Protein AF-A0A0L8FIU5-F1 (afdb_monomer_lite)

Radius of gyration: 14.38 Å; chains: 1; bounding box: 36×33×43 Å

Secondary structure (DSSP, 8-state):
-HHHHHHHHHGGGGTTTSSEEEEEE--TT--HHHHHHHHHHHHHHHHH---TTEEEEEEBSS-GGGGGG-HHHHHHHHHTT--GGGS-BTTT--HHHHHHTT-EEEEEES-SS--GGGGGGGGGEEEEE--S---SPP--

Structure (mmCIF, N/CA/C/O backbone):
data_AF-A0A0L8FIU5-F1
#
_entry.id   AF-A0A0L8FIU5-F1
#
loop_
_atom_site.group_PDB
_atom_site.id
_atom_site.type_symbol
_atom_site.label_atom_id
_atom_site.label_alt_id
_atom_site.label_comp_id
_atom_site.label_asym_id
_atom_site.label_entity_id
_atom_site.label_seq_id
_atom_site.pdbx_PDB_ins_code
_atom_site.Cartn_x
_atom_site.Cartn_y
_atom_site.Cartn_z
_atom_site.occupancy
_atom_site.B_iso_or_equiv
_atom_site.auth_seq_id
_atom_site.auth_comp_id
_atom_site.auth_asym_id
_atom_site.auth_atom_id
_atom_site.pdbx_PDB_model_num
ATOM 1 N N . MET A 1 1 ? 1.535 12.714 10.708 1.00 83.50 1 MET A N 1
ATOM 2 C CA . MET A 1 1 ? 1.509 11.322 10.221 1.00 83.50 1 MET A CA 1
ATOM 3 C C . MET A 1 1 ? 0.236 10.631 10.685 1.00 83.50 1 MET A C 1
ATOM 5 O O . MET A 1 1 ? -0.508 10.205 9.825 1.00 83.50 1 MET A O 1
ATOM 9 N N . GLU A 1 2 ? -0.077 10.627 11.982 1.00 84.62 2 GLU A N 1
ATOM 10 C CA . GLU A 1 2 ? -1.321 10.052 12.535 1.00 84.62 2 GLU A CA 1
ATOM 11 C C . GLU A 1 2 ? -2.601 10.498 11.800 1.00 84.62 2 GLU A C 1
ATOM 13 O O . GLU A 1 2 ? -3.299 9.666 11.236 1.00 84.62 2 GLU A O 1
ATOM 18 N N . SER A 1 3 ? -2.841 11.809 11.659 1.00 89.31 3 SER A N 1
ATOM 19 C CA . SER A 1 3 ? -4.006 12.325 10.915 1.00 89.31 3 SER A CA 1
ATOM 20 C C . SER A 1 3 ? -4.058 11.910 9.442 1.00 89.31 3 SER A C 1
ATOM 22 O O . SER A 1 3 ? -5.131 11.852 8.859 1.00 89.31 3 SER A O 1
ATOM 24 N N . TYR A 1 4 ? -2.904 11.625 8.834 1.00 93.88 4 TYR A N 1
ATOM 25 C CA . TYR A 1 4 ? -2.849 11.099 7.472 1.00 93.88 4 TYR A CA 1
ATOM 26 C C . TYR A 1 4 ? -3.250 9.622 7.428 1.00 93.88 4 TYR A C 1
ATOM 28 O O . TYR A 1 4 ? -3.961 9.236 6.511 1.00 93.88 4 TYR A O 1
ATOM 36 N N . LEU A 1 5 ? -2.829 8.815 8.407 1.00 93.19 5 LEU A N 1
ATOM 37 C CA . LEU A 1 5 ? -3.182 7.395 8.465 1.00 93.19 5 LEU A CA 1
ATOM 38 C C . LEU A 1 5 ? -4.675 7.197 8.729 1.00 93.19 5 LEU A C 1
ATOM 40 O O . LEU A 1 5 ? -5.303 6.412 8.030 1.00 93.19 5 LEU A O 1
ATOM 44 N N . VAL A 1 6 ? -5.254 7.976 9.647 1.00 92.06 6 VAL A N 1
ATOM 45 C CA . VAL A 1 6 ? -6.705 7.963 9.904 1.00 92.06 6 VAL A CA 1
ATOM 46 C C . VAL A 1 6 ? -7.483 8.311 8.634 1.00 92.06 6 VAL A C 1
ATOM 48 O O . VAL A 1 6 ? -8.364 7.560 8.229 1.00 92.06 6 VAL A O 1
ATOM 51 N N . GLN A 1 7 ? -7.104 9.396 7.950 1.00 93.62 7 GLN A N 1
ATOM 52 C CA . GLN A 1 7 ? -7.739 9.786 6.689 1.00 93.62 7 GLN A CA 1
ATOM 53 C C . GLN A 1 7 ? -7.596 8.693 5.618 1.00 93.62 7 GLN A C 1
ATOM 55 O O . GLN A 1 7 ? -8.575 8.304 4.993 1.00 93.62 7 GLN A O 1
ATOM 60 N N . ALA A 1 8 ? -6.392 8.135 5.457 1.00 95.19 8 ALA A N 1
ATOM 61 C CA . ALA A 1 8 ? -6.131 7.063 4.502 1.00 95.19 8 ALA A CA 1
ATOM 62 C C . ALA A 1 8 ? -6.981 5.807 4.769 1.00 95.19 8 ALA A C 1
ATOM 64 O O . ALA A 1 8 ? -7.358 5.120 3.821 1.00 95.19 8 ALA A O 1
ATOM 65 N N . GLN A 1 9 ? -7.288 5.504 6.035 1.00 94.44 9 GLN A N 1
ATOM 66 C CA . GLN A 1 9 ? -8.194 4.415 6.402 1.00 94.44 9 GLN A CA 1
ATOM 67 C C . GLN A 1 9 ? -9.648 4.717 6.037 1.00 94.44 9 GLN A C 1
ATOM 69 O O . GLN A 1 9 ? -10.328 3.843 5.501 1.00 94.44 9 GLN A O 1
ATOM 74 N N . GLU A 1 10 ? -10.127 5.936 6.292 1.00 94.88 10 GLU A N 1
ATOM 75 C CA . GLU A 1 10 ? -11.473 6.361 5.886 1.00 94.88 10 GLU A CA 1
ATOM 76 C C . GLU A 1 10 ? -11.638 6.289 4.358 1.00 94.88 10 GLU A C 1
ATOM 78 O O . GLU A 1 10 ? -12.645 5.788 3.850 1.00 94.88 10 GLU A O 1
ATOM 83 N N . ASP A 1 11 ? -10.599 6.682 3.619 1.00 95.69 11 ASP A N 1
ATOM 84 C CA . ASP A 1 11 ? -10.565 6.650 2.156 1.00 95.69 11 ASP A CA 1
ATOM 85 C C . ASP A 1 11 ? -10.602 5.232 1.556 1.00 95.69 11 ASP A C 1
ATOM 87 O O . ASP A 1 11 ? -10.919 5.075 0.372 1.00 95.69 11 ASP A O 1
ATOM 91 N N . LEU A 1 12 ? -10.364 4.174 2.345 1.00 95.94 12 LEU A N 1
ATOM 92 C CA . LEU A 1 12 ? -10.503 2.790 1.871 1.00 95.94 12 LEU A CA 1
ATOM 93 C C . LEU A 1 12 ? -11.939 2.450 1.449 1.00 95.94 12 LEU A C 1
ATOM 95 O O . LEU A 1 12 ? -12.146 1.633 0.549 1.00 95.9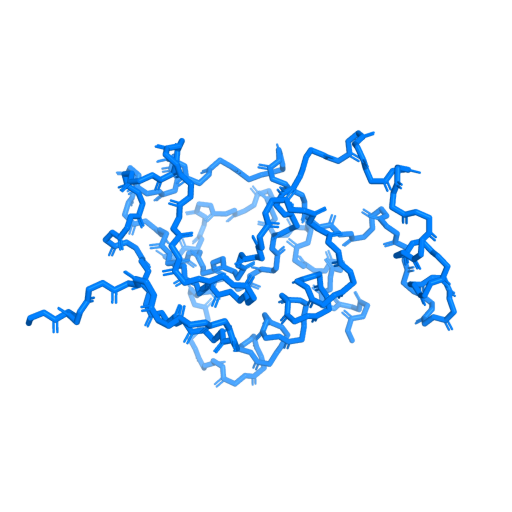4 12 LEU A O 1
ATOM 99 N N . ALA A 1 13 ? -12.944 3.089 2.053 1.00 95.81 13 ALA A N 1
ATOM 100 C CA . ALA A 1 13 ? -14.334 2.926 1.629 1.00 95.81 13 ALA A CA 1
ATOM 101 C C . ALA A 1 13 ? -14.614 3.582 0.260 1.00 95.81 13 ALA A C 1
ATOM 103 O O . ALA A 1 13 ? -15.594 3.238 -0.403 1.00 95.81 13 ALA A O 1
ATOM 104 N N . HIS A 1 14 ? -13.726 4.478 -0.179 1.00 96.06 14 HIS A N 1
ATOM 105 C CA . HIS A 1 14 ? -13.887 5.372 -1.324 1.00 96.06 14 HIS A CA 1
ATOM 106 C C . HIS A 1 14 ? -12.831 5.154 -2.417 1.00 96.06 14 HIS A C 1
ATOM 108 O O . HIS A 1 14 ? -12.710 5.963 -3.334 1.00 96.06 14 HIS A O 1
ATOM 114 N N . LEU A 1 15 ? -12.086 4.038 -2.390 1.00 96.19 15 LEU A N 1
ATOM 115 C CA . LEU A 1 15 ? -10.996 3.761 -3.345 1.00 96.19 15 LEU A CA 1
ATOM 116 C C . LEU A 1 15 ? -11.396 3.942 -4.818 1.00 96.19 15 LEU A C 1
ATOM 118 O O . LEU A 1 15 ? -10.579 4.345 -5.645 1.00 96.19 15 LEU A O 1
ATOM 122 N N . PHE A 1 16 ? -12.646 3.628 -5.165 1.00 95.81 16 PHE A N 1
ATOM 123 C CA . PHE A 1 16 ? -13.135 3.716 -6.542 1.00 95.81 16 PHE A CA 1
ATOM 124 C C . PHE A 1 16 ? -13.584 5.120 -6.956 1.00 95.81 16 PHE A C 1
ATOM 126 O O . PHE A 1 16 ? -13.674 5.364 -8.165 1.00 95.81 16 PHE A O 1
ATOM 133 N N . ASP A 1 17 ? -13.779 6.031 -6.002 1.00 96.62 17 ASP A N 1
ATOM 134 C CA . ASP A 1 17 ? -14.107 7.438 -6.253 1.00 96.62 17 ASP A CA 1
ATOM 135 C C . ASP A 1 17 ? -12.878 8.193 -6.793 1.00 96.62 17 ASP A C 1
ATOM 137 O O . ASP A 1 17 ? -13.004 9.102 -7.614 1.00 96.62 17 ASP A O 1
ATOM 141 N N . TYR A 1 18 ? -11.673 7.743 -6.431 1.00 97.31 18 TYR A N 1
ATOM 142 C CA . TYR A 1 18 ? -10.410 8.276 -6.939 1.00 97.31 18 TYR A CA 1
ATOM 143 C C . TYR A 1 18 ? -10.105 7.799 -8.361 1.00 97.31 18 TYR A C 1
ATOM 145 O O . TYR A 1 18 ? -10.341 6.643 -8.733 1.00 97.31 18 TYR A O 1
ATOM 153 N N . LYS A 1 19 ? -9.511 8.668 -9.186 1.00 97.50 19 LYS A N 1
ATOM 154 C CA . LYS A 1 19 ? -9.048 8.285 -10.529 1.00 97.50 19 LYS A CA 1
ATOM 155 C C . LYS A 1 19 ? -7.861 7.332 -10.447 1.00 97.50 19 LYS A C 1
ATOM 157 O O . LYS A 1 19 ? -7.727 6.445 -11.285 1.00 97.50 19 LYS A O 1
ATOM 162 N N . THR A 1 20 ? -6.999 7.515 -9.455 1.00 98.25 20 THR A N 1
ATOM 163 C CA . THR A 1 20 ? -5.830 6.667 -9.226 1.00 98.25 20 THR A CA 1
ATOM 164 C C . THR A 1 20 ? -5.667 6.389 -7.740 1.00 98.25 20 THR A C 1
ATOM 166 O O . THR A 1 20 ? -5.783 7.295 -6.921 1.00 98.25 20 THR A O 1
ATOM 169 N N . VAL A 1 21 ? -5.346 5.143 -7.411 1.00 98.56 21 VAL A N 1
ATOM 170 C CA . VAL A 1 21 ? -4.905 4.710 -6.088 1.00 98.56 21 VAL A CA 1
ATOM 171 C C . VAL A 1 21 ? -3.440 4.308 -6.210 1.00 98.56 21 VAL A C 1
ATOM 173 O O . VAL A 1 21 ? -3.096 3.314 -6.853 1.00 98.56 21 VAL A O 1
ATOM 176 N N . HIS A 1 22 ? -2.564 5.114 -5.627 1.00 98.62 22 HIS A N 1
ATOM 177 C CA . HIS A 1 22 ? -1.130 4.880 -5.583 1.00 98.62 22 HIS A CA 1
ATOM 178 C C . HIS A 1 22 ? -0.768 4.229 -4.252 1.00 98.62 22 HIS A C 1
ATOM 180 O O . HIS A 1 22 ? -0.775 4.855 -3.194 1.00 98.62 22 HIS A O 1
ATOM 186 N N . VAL A 1 23 ? -0.452 2.945 -4.321 1.00 98.69 23 VAL A N 1
ATOM 187 C CA . VAL A 1 23 ? -0.047 2.147 -3.173 1.00 98.69 23 VAL A CA 1
ATOM 188 C C . VAL A 1 23 ? 1.474 2.164 -3.047 1.00 98.69 23 VAL A C 1
ATOM 190 O O . VAL A 1 23 ? 2.194 1.887 -4.008 1.00 98.69 23 VAL A O 1
ATOM 193 N N . VAL A 1 24 ? 1.965 2.460 -1.848 1.00 98.69 24 VAL A N 1
ATOM 194 C CA . VAL A 1 24 ? 3.364 2.235 -1.475 1.00 98.69 24 VAL A CA 1
ATOM 195 C C . VAL A 1 24 ? 3.449 0.903 -0.740 1.00 98.69 24 VAL A C 1
ATOM 197 O O . VAL A 1 24 ? 2.809 0.730 0.297 1.00 98.69 24 VAL A O 1
ATOM 200 N N . LEU A 1 25 ? 4.203 -0.044 -1.299 1.00 98.44 25 LEU A N 1
ATOM 201 C CA . LEU A 1 25 ? 4.222 -1.437 -0.866 1.00 98.44 25 LEU A CA 1
ATOM 202 C C . LEU A 1 25 ? 5.631 -1.879 -0.453 1.00 98.44 25 LEU A C 1
ATOM 204 O O . LEU A 1 25 ? 6.547 -1.957 -1.278 1.00 98.44 25 LEU A O 1
ATOM 208 N N . GLY A 1 26 ? 5.768 -2.232 0.823 1.00 97.44 26 GLY A N 1
ATOM 209 C CA . GLY A 1 26 ? 6.944 -2.904 1.370 1.00 97.44 26 GLY A CA 1
ATOM 210 C C . GLY A 1 26 ? 6.979 -4.408 1.073 1.00 97.44 26 GLY A C 1
ATOM 211 O O . GLY A 1 26 ? 6.036 -4.990 0.522 1.00 97.44 26 GLY A O 1
ATOM 212 N N . ASN A 1 27 ? 8.069 -5.064 1.459 1.00 94.94 27 ASN A N 1
ATOM 213 C CA . ASN A 1 27 ? 8.211 -6.513 1.307 1.00 94.94 27 ASN A CA 1
ATOM 214 C C . ASN A 1 27 ? 7.279 -7.329 2.229 1.00 94.94 27 ASN A C 1
ATOM 216 O O . ASN A 1 27 ? 6.704 -6.820 3.190 1.00 94.94 27 ASN A O 1
ATOM 220 N N . GLU A 1 28 ? 7.157 -8.630 1.949 1.00 94.75 28 GLU A N 1
ATOM 221 C CA . GLU A 1 28 ? 6.284 -9.561 2.687 1.00 94.75 28 GLU A CA 1
ATOM 222 C C . GLU A 1 28 ? 6.775 -9.923 4.104 1.00 94.75 28 GLU A C 1
ATOM 224 O O . GLU A 1 28 ? 6.042 -10.542 4.879 1.00 94.75 28 GLU A O 1
ATOM 229 N N . SER A 1 29 ? 8.011 -9.563 4.469 1.00 93.25 29 SER A N 1
ATOM 230 C CA . SER A 1 29 ? 8.511 -9.754 5.835 1.00 93.25 29 SER A CA 1
ATOM 231 C C . SER A 1 29 ? 7.777 -8.813 6.803 1.00 93.25 29 SER A C 1
ATOM 233 O O . SER A 1 29 ? 7.463 -9.215 7.937 1.00 93.25 29 SER A O 1
ATOM 235 N N . ALA A 1 30 ? 7.435 -7.608 6.318 1.00 94.75 30 ALA A N 1
AT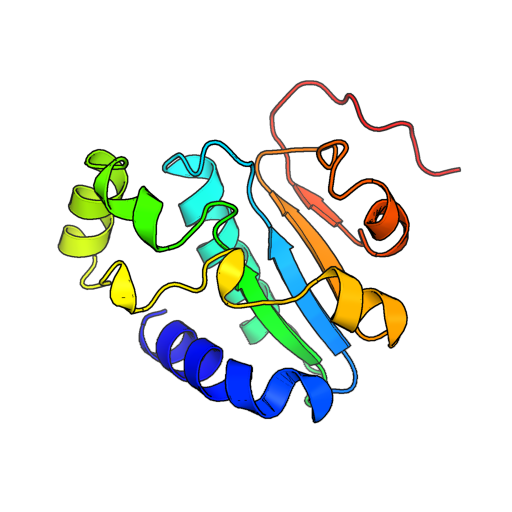OM 236 C CA . ALA A 1 30 ? 6.929 -6.486 7.102 1.00 94.75 30 ALA A CA 1
ATOM 237 C C . ALA A 1 30 ? 7.796 -6.228 8.347 1.00 94.75 30 ALA A C 1
ATOM 239 O O . ALA A 1 30 ? 7.295 -6.053 9.463 1.00 94.75 30 ALA A O 1
ATOM 240 N N . ASP A 1 31 ? 9.114 -6.284 8.165 1.00 94.44 31 ASP A N 1
ATOM 241 C CA . ASP A 1 31 ? 10.076 -5.794 9.142 1.00 94.44 31 ASP A CA 1
ATOM 242 C C . ASP A 1 31 ? 9.966 -4.271 9.327 1.00 94.44 31 ASP A C 1
ATOM 244 O O . ASP A 1 31 ? 9.188 -3.572 8.677 1.00 94.44 31 ASP A O 1
ATOM 248 N N . LEU A 1 32 ? 10.723 -3.743 10.287 1.00 95.06 32 LEU A N 1
ATOM 249 C CA . LEU A 1 32 ? 10.634 -2.328 10.624 1.00 95.06 32 LEU A CA 1
ATOM 250 C C . LEU A 1 32 ? 11.027 -1.428 9.444 1.00 95.06 32 LEU A C 1
ATOM 252 O O . LEU A 1 32 ? 10.414 -0.380 9.272 1.00 95.06 32 LEU A O 1
ATOM 256 N N . ASP A 1 33 ? 12.015 -1.829 8.645 1.00 95.56 33 ASP A N 1
ATOM 257 C CA . ASP A 1 33 ? 12.506 -1.021 7.529 1.00 95.56 33 ASP A CA 1
ATOM 258 C C . ASP A 1 33 ? 11.441 -0.890 6.436 1.00 95.56 33 ASP A C 1
ATOM 260 O O . ASP A 1 33 ? 11.011 0.219 6.117 1.00 95.56 33 ASP A O 1
ATOM 264 N N . SER A 1 34 ? 10.906 -2.015 5.957 1.00 96.31 34 SER A N 1
ATOM 265 C CA . SER A 1 34 ? 9.834 -2.023 4.957 1.00 96.31 34 SER A CA 1
ATOM 266 C C . SER A 1 34 ? 8.578 -1.277 5.410 1.00 96.31 34 SER A C 1
ATOM 268 O O . SER A 1 34 ? 7.984 -0.533 4.621 1.00 96.31 34 SER A O 1
ATOM 270 N N . VAL A 1 35 ? 8.177 -1.419 6.678 1.00 96.88 35 VAL A N 1
ATOM 271 C CA . VAL A 1 35 ? 7.000 -0.726 7.222 1.00 96.88 35 VAL A CA 1
ATOM 272 C C . VAL A 1 35 ? 7.234 0.778 7.304 1.00 96.88 35 VAL A C 1
ATOM 274 O O . VAL A 1 35 ? 6.438 1.547 6.768 1.00 96.88 35 VAL A O 1
ATOM 277 N N . ILE A 1 36 ? 8.317 1.217 7.949 1.00 95.88 36 ILE A N 1
ATOM 278 C CA . ILE A 1 36 ? 8.585 2.648 8.132 1.00 95.88 36 ILE A CA 1
ATOM 279 C C . ILE A 1 36 ? 8.845 3.322 6.786 1.00 95.88 36 ILE A C 1
ATOM 281 O O . ILE A 1 36 ? 8.292 4.393 6.537 1.00 95.88 36 ILE A O 1
ATOM 285 N N . SER A 1 37 ? 9.596 2.677 5.892 1.00 97.88 37 SER A N 1
ATOM 286 C CA . SER A 1 37 ? 9.823 3.170 4.534 1.00 97.88 37 SER A CA 1
ATOM 287 C C . SER A 1 37 ? 8.508 3.344 3.771 1.00 97.88 37 SER A C 1
ATOM 289 O O . SER A 1 37 ? 8.305 4.386 3.150 1.00 97.88 37 SER A O 1
ATOM 291 N N . SER A 1 38 ? 7.563 2.401 3.891 1.00 98.25 38 SER A N 1
ATOM 292 C CA . SER A 1 38 ? 6.244 2.521 3.244 1.00 98.25 38 SER A CA 1
ATOM 293 C C . SER A 1 38 ? 5.446 3.705 3.788 1.00 98.25 38 SER A C 1
ATOM 295 O O . SER A 1 38 ? 4.891 4.487 3.018 1.00 98.25 38 SER A O 1
ATOM 297 N N . LEU A 1 39 ? 5.403 3.860 5.116 1.00 97.25 39 LEU A N 1
ATOM 298 C CA . LEU A 1 39 ? 4.667 4.939 5.780 1.00 97.25 39 LEU A CA 1
ATOM 299 C C . LEU A 1 39 ? 5.235 6.318 5.433 1.00 97.25 39 LEU A C 1
ATOM 301 O O . LEU A 1 39 ? 4.477 7.246 5.146 1.00 97.25 39 LEU A O 1
ATOM 305 N N . VAL A 1 40 ? 6.561 6.456 5.467 1.00 97.00 40 VAL A N 1
ATOM 306 C CA . VAL A 1 40 ? 7.249 7.721 5.191 1.00 97.00 40 VAL A CA 1
ATOM 307 C C . VAL A 1 40 ? 7.102 8.106 3.725 1.00 97.00 40 VAL A C 1
ATOM 309 O O . VAL A 1 40 ? 6.748 9.251 3.449 1.00 97.00 40 VAL A O 1
ATOM 312 N N . GLU A 1 41 ? 7.310 7.171 2.799 1.00 98.38 41 GLU A N 1
ATOM 313 C CA . GLU A 1 41 ? 7.196 7.440 1.365 1.00 98.38 41 GLU A CA 1
ATOM 314 C C . GLU A 1 41 ? 5.752 7.784 0.974 1.00 98.38 41 GLU A C 1
ATOM 316 O O . GLU A 1 41 ? 5.519 8.787 0.301 1.00 98.38 41 GLU A O 1
ATOM 321 N N . ALA A 1 42 ? 4.753 7.045 1.471 1.00 98.25 42 ALA A N 1
ATOM 322 C CA . ALA A 1 42 ? 3.348 7.360 1.199 1.00 98.25 42 ALA A CA 1
ATOM 323 C C . ALA A 1 42 ? 2.942 8.731 1.764 1.00 98.25 42 ALA A C 1
ATOM 325 O O . ALA A 1 42 ? 2.273 9.518 1.089 1.00 98.25 42 ALA A O 1
ATOM 326 N N . PHE A 1 43 ? 3.394 9.056 2.980 1.00 97.25 43 PHE A N 1
ATOM 327 C CA . PHE A 1 43 ? 3.167 10.368 3.579 1.00 97.25 43 PHE A CA 1
ATOM 328 C C . PHE A 1 43 ? 3.861 11.489 2.797 1.00 97.25 43 PHE A C 1
ATOM 330 O O . PHE A 1 43 ? 3.285 12.556 2.599 1.00 97.25 43 PHE A O 1
ATOM 337 N N . TYR A 1 44 ? 5.096 11.278 2.350 1.00 97.88 44 TYR A N 1
ATOM 338 C CA . TYR A 1 44 ? 5.818 12.259 1.549 1.00 97.88 44 TYR A CA 1
ATOM 339 C C . TYR A 1 44 ? 5.110 12.517 0.215 1.00 97.88 44 TYR A C 1
ATOM 341 O O . TYR A 1 44 ? 4.858 13.671 -0.147 1.00 97.88 44 TYR A O 1
ATOM 349 N N . LEU A 1 45 ? 4.732 11.450 -0.490 1.00 97.75 45 LEU A N 1
ATOM 350 C CA . LEU A 1 45 ? 4.022 11.534 -1.760 1.00 97.75 45 LEU A CA 1
ATOM 351 C C . LEU A 1 45 ? 2.659 12.217 -1.594 1.00 97.75 45 LEU A C 1
ATOM 353 O O . LEU A 1 45 ? 2.322 13.084 -2.395 1.00 97.75 45 LEU A O 1
ATOM 357 N N . SER A 1 46 ? 1.899 11.914 -0.536 1.00 96.31 46 SER A N 1
ATOM 358 C CA . SER A 1 46 ? 0.596 12.560 -0.300 1.00 96.31 46 SER A CA 1
ATOM 359 C C . SER A 1 46 ? 0.705 14.063 -0.027 1.00 96.31 46 SER A C 1
ATOM 361 O O . SER A 1 46 ? -0.220 14.815 -0.318 1.00 96.31 46 SER A O 1
ATOM 363 N N . ARG A 1 47 ? 1.844 14.530 0.501 1.00 95.50 47 ARG A N 1
ATOM 364 C CA . ARG A 1 47 ? 2.101 15.957 0.765 1.00 95.50 47 ARG A CA 1
ATOM 365 C C . ARG A 1 47 ? 2.664 16.717 -0.426 1.00 95.50 47 ARG A C 1
ATOM 367 O O . ARG A 1 47 ? 2.574 17.942 -0.454 1.00 95.50 47 ARG A O 1
ATOM 374 N N . THR A 1 48 ? 3.290 16.017 -1.362 1.00 95.56 48 THR A N 1
ATOM 375 C CA . THR A 1 48 ? 3.971 16.628 -2.511 1.00 95.56 48 THR A CA 1
ATOM 376 C C . THR A 1 48 ? 3.192 16.483 -3.811 1.00 95.56 48 THR A C 1
ATOM 378 O O . THR A 1 48 ? 3.381 17.290 -4.726 1.00 95.56 48 THR A O 1
ATOM 381 N N . ASN A 1 49 ? 2.283 15.512 -3.888 1.00 92.25 49 ASN A N 1
ATOM 382 C CA . ASN A 1 49 ? 1.342 15.396 -4.985 1.00 92.25 49 ASN A CA 1
ATOM 383 C C . ASN A 1 49 ? 0.343 16.565 -4.957 1.00 92.25 49 ASN A C 1
ATOM 385 O O . ASN A 1 49 ? -0.184 16.931 -3.911 1.00 92.25 49 ASN A O 1
ATOM 389 N N . LYS A 1 50 ? 0.101 17.161 -6.126 1.00 88.62 50 LYS A N 1
ATOM 390 C CA . LYS A 1 50 ? -0.823 18.291 -6.315 1.00 88.62 50 LYS A CA 1
ATOM 391 C C . LYS A 1 50 ? -2.143 17.880 -6.972 1.00 88.62 50 LYS A C 1
ATOM 393 O O . LYS A 1 50 ? -2.960 18.746 -7.259 1.00 88.62 50 LYS A O 1
ATOM 398 N N . ALA A 1 51 ? -2.297 16.601 -7.309 1.00 91.06 51 ALA A N 1
ATOM 399 C CA . ALA A 1 51 ? -3.478 16.079 -7.975 1.00 91.06 51 ALA A CA 1
ATOM 400 C C . ALA A 1 51 ? -4.499 15.592 -6.941 1.00 91.06 51 ALA A C 1
ATOM 402 O O . ALA A 1 51 ? -4.227 14.640 -6.211 1.00 91.06 51 ALA A O 1
ATOM 403 N N . ASP A 1 52 ? -5.672 16.226 -6.918 1.00 88.62 52 ASP A N 1
ATOM 404 C CA . ASP A 1 52 ? -6.750 15.919 -5.967 1.00 88.62 52 ASP A CA 1
ATOM 405 C C . ASP A 1 52 ? -7.471 14.590 -6.277 1.00 88.62 52 ASP A C 1
ATOM 407 O O . ASP A 1 52 ? -8.203 14.064 -5.445 1.00 88.62 52 ASP A O 1
ATOM 411 N N . ASP A 1 53 ? -7.273 14.023 -7.471 1.00 94.62 53 ASP A N 1
ATOM 412 C CA . ASP A 1 53 ? -7.906 12.782 -7.935 1.00 94.62 53 ASP A CA 1
ATOM 413 C C . ASP A 1 53 ? -7.050 11.522 -7.701 1.00 94.62 53 ASP A C 1
ATOM 415 O O . ASP A 1 53 ? -7.384 10.435 -8.195 1.00 94.62 53 ASP A O 1
ATOM 419 N N . VAL A 1 54 ? -5.955 11.655 -6.945 1.00 97.25 54 VAL A N 1
ATOM 420 C CA . VAL A 1 54 ? -5.016 10.573 -6.635 1.00 97.25 54 VAL A CA 1
ATOM 421 C C . VAL A 1 54 ? -4.960 10.332 -5.130 1.00 97.25 54 VAL A C 1
ATOM 423 O O . VAL A 1 54 ? -4.414 11.138 -4.379 1.00 97.25 54 VAL A O 1
ATOM 426 N N . LEU A 1 55 ? -5.435 9.167 -4.705 1.00 97.88 55 LEU A N 1
ATOM 427 C CA . LEU A 1 55 ? -5.259 8.691 -3.340 1.00 97.88 55 LEU A CA 1
ATOM 428 C C . LEU A 1 55 ? -3.906 7.989 -3.210 1.00 97.88 55 LEU A C 1
ATOM 430 O O . LEU A 1 55 ? -3.590 7.112 -4.011 1.00 97.88 55 LEU A O 1
ATOM 434 N N . ILE A 1 56 ? -3.121 8.344 -2.194 1.00 98.44 56 ILE A N 1
ATOM 435 C CA . ILE A 1 56 ? -1.831 7.708 -1.903 1.00 98.44 56 ILE A CA 1
ATOM 436 C C . ILE A 1 56 ? -1.894 7.062 -0.525 1.00 98.44 56 ILE A C 1
ATOM 438 O O . ILE A 1 56 ? -2.117 7.767 0.462 1.00 98.44 56 ILE A O 1
ATOM 442 N N . ILE A 1 57 ? -1.653 5.751 -0.451 1.00 98.44 57 ILE A N 1
ATOM 443 C CA . ILE A 1 57 ? -1.741 4.978 0.795 1.00 98.44 57 ILE A CA 1
ATOM 444 C C . ILE A 1 57 ? -0.533 4.049 0.995 1.00 98.44 57 ILE A C 1
ATOM 446 O O . ILE A 1 57 ? -0.066 3.428 0.035 1.00 98.44 57 ILE A O 1
ATOM 450 N N . PRO A 1 58 ? -0.027 3.911 2.234 1.00 98.25 58 PRO A N 1
ATOM 451 C CA . PRO A 1 58 ? 0.925 2.866 2.577 1.00 98.25 58 PRO A CA 1
ATOM 452 C C . PRO A 1 58 ? 0.176 1.548 2.779 1.00 98.25 58 PRO A C 1
ATOM 454 O O . PRO A 1 58 ? -0.837 1.526 3.469 1.00 98.25 58 PRO A O 1
ATOM 457 N N . VAL A 1 59 ? 0.681 0.443 2.231 1.00 98.44 59 VAL A N 1
ATOM 458 C CA . VAL A 1 59 ? 0.138 -0.898 2.491 1.00 98.44 59 VAL A CA 1
ATOM 459 C C . VAL A 1 59 ? 1.217 -1.777 3.105 1.00 98.44 59 VAL A C 1
ATOM 461 O O . VAL A 1 59 ? 2.270 -2.021 2.513 1.00 98.44 59 VAL A O 1
ATOM 464 N N . ILE A 1 60 ? 0.935 -2.290 4.299 1.00 97.81 60 ILE A N 1
ATOM 465 C CA . ILE A 1 60 ? 1.795 -3.239 4.994 1.00 97.81 60 ILE A CA 1
ATOM 466 C C . ILE A 1 60 ? 1.544 -4.630 4.410 1.00 97.81 60 ILE A C 1
ATOM 468 O O . ILE A 1 60 ? 0.440 -5.164 4.511 1.00 97.81 60 ILE A O 1
ATOM 472 N N . ASN A 1 61 ? 2.560 -5.224 3.779 1.00 97.12 61 ASN A N 1
ATOM 473 C CA . ASN A 1 61 ? 2.411 -6.398 2.911 1.00 97.12 61 ASN A CA 1
ATOM 474 C C . ASN A 1 61 ? 2.303 -7.743 3.666 1.00 97.12 61 ASN A C 1
ATOM 476 O O . ASN A 1 61 ? 2.928 -8.740 3.310 1.00 97.12 61 ASN A O 1
ATOM 480 N N . ILE A 1 62 ? 1.488 -7.770 4.718 1.00 96.81 62 ILE A N 1
ATOM 481 C CA . ILE A 1 62 ? 1.067 -8.959 5.467 1.00 96.81 62 ILE A CA 1
ATOM 482 C C . ILE A 1 62 ? -0.433 -8.862 5.752 1.00 96.81 62 ILE A C 1
ATOM 484 O O . ILE A 1 62 ? -1.018 -7.787 5.634 1.00 96.81 62 ILE A O 1
ATOM 488 N N . CYS A 1 63 ? -1.059 -9.970 6.150 1.00 96.62 63 CYS A N 1
ATOM 489 C CA . CYS A 1 63 ? -2.429 -9.933 6.655 1.00 96.62 63 CYS A CA 1
ATOM 490 C C . CYS A 1 63 ? -2.461 -9.216 8.012 1.00 96.62 63 CYS A C 1
ATOM 492 O O . CYS A 1 63 ? -1.587 -9.455 8.853 1.00 96.62 63 CYS A O 1
ATOM 494 N N . ARG A 1 64 ? -3.483 -8.388 8.258 1.00 96.12 64 ARG A N 1
ATOM 495 C CA . ARG A 1 64 ? -3.688 -7.671 9.528 1.00 96.12 64 ARG A CA 1
ATOM 496 C C . ARG A 1 64 ? -3.582 -8.600 10.730 1.00 96.12 64 ARG A C 1
ATOM 498 O O . ARG A 1 64 ? -2.945 -8.270 11.729 1.00 96.12 64 ARG A O 1
ATOM 505 N N . ARG A 1 65 ? -4.134 -9.812 10.611 1.00 95.56 65 ARG A N 1
ATOM 506 C CA . ARG A 1 65 ? -4.091 -10.820 11.678 1.00 95.56 65 ARG A CA 1
ATOM 507 C C . ARG A 1 65 ? -2.670 -11.223 12.073 1.00 95.56 65 ARG A C 1
ATOM 509 O O . ARG A 1 65 ? -2.507 -11.713 13.177 1.00 95.56 65 ARG A O 1
ATOM 516 N N . ASP A 1 66 ? -1.662 -11.018 11.225 1.00 95.19 66 ASP A N 1
ATOM 517 C CA . ASP A 1 66 ? -0.279 -11.457 11.443 1.00 95.19 66 ASP A CA 1
ATOM 518 C C . ASP A 1 66 ? 0.616 -10.355 12.047 1.00 95.19 66 ASP A C 1
ATOM 520 O O . ASP A 1 66 ? 1.792 -10.609 12.341 1.00 95.19 66 ASP A O 1
ATOM 524 N N . VAL A 1 67 ? 0.096 -9.135 12.264 1.00 93.94 67 VAL A N 1
ATOM 525 C CA . VAL A 1 67 ? 0.894 -8.019 12.811 1.00 93.94 67 VAL A CA 1
ATOM 526 C C . VAL A 1 67 ? 1.392 -8.296 14.229 1.00 93.94 67 VAL A C 1
ATOM 528 O O . VAL A 1 67 ? 2.523 -7.948 14.559 1.00 93.94 67 VAL A O 1
ATOM 531 N N . HIS A 1 68 ? 0.620 -9.040 15.030 1.00 91.19 68 HIS A N 1
ATOM 532 C CA . HIS A 1 68 ? 0.986 -9.421 16.400 1.00 91.19 68 HIS A CA 1
ATOM 533 C C . HIS A 1 68 ? 2.308 -10.209 16.487 1.00 91.19 68 HIS A C 1
ATOM 535 O O . HIS A 1 68 ? 2.938 -10.264 17.547 1.00 91.19 68 HIS A O 1
ATOM 541 N N . LEU A 1 69 ? 2.758 -10.804 15.376 1.00 92.94 69 LEU A N 1
ATOM 542 C CA . LEU A 1 69 ? 4.042 -11.497 15.282 1.00 92.94 69 LEU A CA 1
ATOM 543 C C . LEU A 1 69 ? 5.234 -10.519 15.211 1.00 92.94 69 LEU A C 1
ATOM 545 O O . LEU A 1 69 ? 6.362 -10.901 15.524 1.00 92.94 69 LEU A O 1
ATOM 549 N N . ARG A 1 70 ? 5.012 -9.245 14.855 1.00 93.62 70 ARG A N 1
ATOM 550 C CA . ARG A 1 70 ? 6.045 -8.210 14.671 1.00 93.62 70 ARG A CA 1
ATOM 551 C C . ARG A 1 70 ? 6.217 -7.378 15.943 1.00 93.62 70 ARG A C 1
ATOM 553 O O . ARG A 1 70 ? 5.943 -6.182 15.987 1.00 93.62 70 ARG A O 1
ATOM 560 N N . LYS A 1 71 ? 6.710 -8.007 17.012 1.00 91.75 71 LYS A N 1
ATOM 561 C CA . LYS A 1 71 ? 6.867 -7.367 18.338 1.00 91.75 71 LYS A CA 1
ATOM 562 C C . LYS A 1 71 ? 7.675 -6.063 18.303 1.00 91.75 71 LYS A C 1
ATOM 564 O O . LYS A 1 71 ? 7.309 -5.103 18.977 1.00 91.75 71 LYS A O 1
ATOM 569 N N . THR A 1 72 ? 8.752 -6.024 17.517 1.00 91.50 72 THR A N 1
ATOM 570 C CA . THR A 1 72 ? 9.587 -4.822 17.361 1.00 91.50 72 THR A CA 1
ATOM 571 C C . THR A 1 72 ? 8.798 -3.672 16.746 1.00 91.50 72 THR A C 1
ATOM 573 O O . THR A 1 72 ? 8.865 -2.556 17.253 1.00 91.50 72 THR A O 1
ATOM 576 N N . LEU A 1 73 ? 7.995 -3.952 15.716 1.00 92.56 73 LEU A N 1
ATOM 577 C CA . LEU A 1 73 ? 7.129 -2.957 15.088 1.00 92.56 73 LEU A CA 1
ATOM 578 C C . LEU A 1 73 ? 6.135 -2.379 16.101 1.00 92.56 73 LEU A C 1
ATOM 580 O O . LEU A 1 73 ? 6.060 -1.165 16.260 1.00 92.56 73 LEU A O 1
ATOM 584 N N . HIS A 1 74 ? 5.443 -3.247 16.846 1.00 90.81 74 HIS A N 1
ATOM 585 C CA . HIS A 1 74 ? 4.525 -2.828 17.909 1.00 90.81 74 HIS A CA 1
ATOM 586 C C . HIS A 1 74 ? 5.201 -1.911 18.935 1.00 90.81 74 HIS A C 1
ATOM 588 O O . HIS A 1 74 ? 4.625 -0.903 19.344 1.00 90.81 74 HIS A O 1
ATOM 594 N N . HIS A 1 75 ? 6.415 -2.261 19.367 1.00 92.56 75 HIS A N 1
ATOM 595 C CA . HIS A 1 75 ? 7.156 -1.470 20.343 1.00 92.56 75 HIS A CA 1
ATOM 596 C C . HIS A 1 75 ? 7.485 -0.071 19.809 1.00 92.56 75 HIS A C 1
ATOM 598 O O . HIS A 1 75 ? 7.233 0.916 20.499 1.00 92.56 75 HIS A O 1
ATOM 604 N N . VAL A 1 76 ? 7.999 0.011 18.579 1.00 92.81 76 VAL A N 1
ATOM 605 C CA . VAL A 1 76 ? 8.400 1.279 17.958 1.00 92.81 76 VAL A CA 1
ATOM 606 C C . VAL A 1 76 ? 7.192 2.169 17.677 1.00 92.81 76 VAL A C 1
ATOM 608 O O . VAL A 1 76 ? 7.202 3.333 18.065 1.00 92.81 76 VAL A O 1
ATOM 611 N N . LEU A 1 77 ? 6.125 1.636 17.074 1.00 90.38 77 LEU A N 1
ATOM 612 C CA . LEU A 1 77 ? 4.928 2.426 16.761 1.00 90.38 77 LEU A CA 1
ATOM 613 C C . LEU A 1 77 ? 4.284 2.998 18.026 1.00 90.38 77 LEU A C 1
ATOM 615 O O . LEU A 1 77 ? 3.987 4.192 18.081 1.00 90.38 77 LEU A O 1
ATOM 619 N N . LYS A 1 78 ? 4.193 2.188 19.089 1.00 89.50 78 LYS A N 1
ATOM 620 C CA . LYS A 1 78 ? 3.674 2.638 20.383 1.00 89.50 78 LYS A CA 1
ATOM 621 C C . LYS A 1 78 ? 4.496 3.787 20.974 1.00 89.50 78 LYS A C 1
ATOM 623 O O . LYS A 1 78 ? 3.921 4.696 21.564 1.00 89.50 78 LYS A O 1
ATOM 628 N N . GLN A 1 79 ? 5.822 3.769 20.825 1.00 90.56 79 GLN A N 1
ATOM 629 C CA . GLN A 1 79 ? 6.681 4.875 21.269 1.00 90.56 79 GLN A CA 1
ATOM 630 C C . GLN A 1 79 ? 6.463 6.162 20.463 1.00 90.56 79 GLN A C 1
ATOM 632 O O . GLN A 1 79 ? 6.691 7.244 20.993 1.00 90.56 79 GLN A O 1
ATOM 637 N N . GLN A 1 80 ? 6.013 6.048 19.212 1.00 86.94 80 GLN A N 1
ATOM 638 C CA . GLN A 1 80 ? 5.709 7.179 18.330 1.00 86.94 80 GLN A CA 1
ATOM 639 C C . GLN A 1 80 ? 4.234 7.616 18.383 1.00 86.94 80 GLN A C 1
ATOM 641 O O . GLN A 1 80 ? 3.824 8.471 17.603 1.00 86.94 80 GLN A O 1
ATOM 646 N N . GLY A 1 81 ? 3.428 7.036 19.281 1.00 85.62 81 GLY A N 1
ATOM 647 C CA . GLY A 1 81 ? 2.004 7.359 19.418 1.00 85.62 81 GLY A CA 1
ATOM 648 C C . GLY A 1 81 ? 1.118 6.833 18.286 1.00 85.62 81 GLY A C 1
ATOM 649 O O . GLY A 1 81 ? -0.031 7.233 18.200 1.00 85.62 81 GLY A O 1
ATOM 650 N N . THR A 1 82 ? 1.626 5.947 17.425 1.00 84.06 82 THR A N 1
ATOM 651 C CA . THR A 1 82 ? 0.847 5.303 16.354 1.00 84.06 82 THR A CA 1
ATOM 652 C C . THR A 1 82 ? 0.442 3.897 16.786 1.00 84.06 82 THR A C 1
ATOM 654 O O . THR A 1 82 ? 1.258 3.164 17.356 1.00 84.06 82 THR A O 1
ATOM 657 N N . LEU A 1 83 ? -0.798 3.489 16.518 1.00 86.94 83 LEU A N 1
ATOM 658 C CA . LEU A 1 83 ? -1.243 2.124 16.783 1.00 86.94 83 LEU A CA 1
ATOM 659 C C . LEU A 1 83 ? -1.140 1.277 15.515 1.00 86.94 83 LEU A C 1
ATOM 661 O O . LEU A 1 83 ? -1.290 1.757 14.396 1.00 86.94 83 LEU A O 1
ATOM 665 N N . CYS A 1 84 ? -0.902 -0.025 15.685 1.00 88.56 84 CYS A N 1
ATOM 666 C CA . CYS A 1 84 ? -0.958 -0.961 14.560 1.00 88.56 84 CYS A CA 1
ATOM 667 C C . CYS A 1 84 ? -2.360 -1.008 13.931 1.00 88.56 84 CYS A C 1
ATOM 669 O O . CYS A 1 84 ? -2.486 -1.354 12.758 1.00 88.56 84 CYS A O 1
ATOM 671 N N . ASP A 1 85 ? -3.398 -0.652 14.688 1.00 89.00 85 ASP A N 1
ATOM 672 C CA . ASP A 1 85 ? -4.774 -0.616 14.199 1.00 89.00 85 ASP A CA 1
ATOM 673 C C . ASP A 1 85 ? -4.989 0.481 13.151 1.00 89.00 85 ASP A C 1
ATOM 675 O O . ASP A 1 85 ? -5.778 0.257 12.236 1.00 89.00 85 ASP A O 1
ATOM 679 N N . ASP A 1 86 ? -4.209 1.569 13.208 1.00 90.31 86 ASP A N 1
ATOM 680 C CA . ASP A 1 86 ? -4.256 2.715 12.283 1.00 90.31 86 ASP A CA 1
ATOM 681 C C . ASP A 1 86 ? -3.550 2.436 10.941 1.00 90.31 86 ASP A C 1
ATOM 683 O O . ASP A 1 86 ? -3.550 3.265 10.031 1.00 90.31 86 ASP A O 1
ATOM 687 N N . LEU A 1 87 ? -2.907 1.272 10.801 1.00 95.56 87 LEU A N 1
ATOM 688 C CA . LEU A 1 87 ? -2.236 0.882 9.562 1.00 95.56 87 LEU A CA 1
ATOM 689 C C . LEU A 1 87 ? -3.215 0.241 8.574 1.00 95.56 87 LEU A C 1
ATOM 691 O O . LEU A 1 87 ? -4.283 -0.252 8.947 1.00 95.56 87 LEU A O 1
ATOM 695 N N . ILE A 1 88 ? -2.812 0.218 7.306 1.00 97.75 88 ILE A N 1
ATOM 696 C CA . ILE A 1 88 ? -3.517 -0.450 6.211 1.00 97.75 88 ILE A CA 1
ATOM 697 C C . ILE A 1 88 ? -2.693 -1.673 5.815 1.00 97.75 88 ILE A C 1
ATOM 699 O O . ILE A 1 88 ? -1.498 -1.567 5.534 1.00 97.75 88 ILE A O 1
ATOM 703 N N . TYR A 1 89 ? -3.321 -2.837 5.815 1.00 98.00 89 TYR A N 1
ATOM 704 C CA . TYR A 1 89 ? -2.699 -4.131 5.572 1.00 98.00 89 TYR A CA 1
ATOM 705 C C . TYR A 1 89 ? -3.094 -4.686 4.214 1.00 98.00 89 TYR A C 1
ATOM 707 O O . TYR A 1 89 ? -3.965 -4.169 3.512 1.00 98.00 89 TYR A O 1
ATOM 715 N N . ARG A 1 90 ? -2.431 -5.773 3.828 1.00 97.19 90 ARG A N 1
ATOM 716 C CA . ARG A 1 90 ? -2.587 -6.347 2.497 1.00 97.19 90 ARG A CA 1
ATOM 717 C C . ARG A 1 90 ? -4.000 -6.853 2.210 1.00 97.19 90 ARG A C 1
ATOM 719 O O . ARG A 1 90 ? -4.414 -6.863 1.057 1.00 97.19 90 ARG A O 1
ATOM 726 N N . ASP A 1 91 ? -4.707 -7.297 3.239 1.00 96.94 91 ASP A N 1
ATOM 727 C CA . ASP A 1 91 ? -6.083 -7.785 3.182 1.00 96.94 91 ASP A CA 1
ATOM 728 C C . ASP A 1 91 ? -7.142 -6.675 3.261 1.00 96.94 91 ASP A C 1
ATOM 730 O O . ASP A 1 91 ? -8.311 -6.952 3.007 1.00 96.94 91 ASP A O 1
ATOM 734 N N . ASP A 1 92 ? -6.744 -5.427 3.525 1.00 97.44 92 ASP A N 1
ATOM 735 C CA . ASP A 1 92 ? -7.656 -4.277 3.497 1.00 97.44 92 ASP A CA 1
ATOM 736 C C . ASP A 1 92 ? -7.849 -3.722 2.069 1.00 97.44 92 ASP A C 1
ATOM 738 O O . ASP A 1 92 ? -8.796 -2.978 1.812 1.00 97.44 92 ASP A O 1
ATOM 742 N N . VAL A 1 93 ? -6.961 -4.074 1.124 1.00 97.19 93 VAL A N 1
ATOM 743 C CA . VAL A 1 93 ? -6.948 -3.524 -0.243 1.00 97.19 93 VAL A CA 1
ATOM 744 C C . VAL A 1 93 ? -6.832 -4.625 -1.297 1.00 97.19 93 VAL A C 1
ATOM 746 O O . VAL A 1 93 ? -5.831 -5.337 -1.388 1.00 97.19 93 VAL A O 1
ATOM 749 N N . ASP A 1 94 ? -7.824 -4.707 -2.183 1.00 97.31 94 ASP A N 1
ATOM 750 C CA . ASP A 1 94 ? -7.784 -5.596 -3.346 1.00 97.31 94 ASP A CA 1
ATOM 751 C C . ASP A 1 94 ? -6.990 -4.956 -4.502 1.00 97.31 94 ASP A C 1
ATOM 753 O O . ASP A 1 94 ? -7.542 -4.284 -5.380 1.00 97.31 94 ASP A O 1
ATOM 757 N N . LEU A 1 95 ? -5.666 -5.156 -4.491 1.00 97.94 95 LEU A N 1
ATOM 758 C CA . LEU A 1 95 ? -4.773 -4.619 -5.528 1.00 97.94 95 LEU A CA 1
ATOM 759 C C . LEU A 1 95 ? -5.108 -5.149 -6.929 1.00 97.94 95 LEU A C 1
ATOM 761 O O . LEU A 1 95 ? -5.033 -4.397 -7.897 1.00 97.94 95 LEU A O 1
ATOM 765 N N . GLN A 1 96 ? -5.517 -6.415 -7.046 1.00 97.69 96 GLN A N 1
ATOM 766 C CA . GLN A 1 96 ? -5.854 -7.019 -8.339 1.00 97.69 96 GLN A CA 1
ATOM 767 C C . GLN A 1 96 ? -7.109 -6.369 -8.928 1.00 97.69 96 GLN A C 1
ATOM 769 O O . GLN A 1 96 ? -7.157 -6.065 -10.118 1.00 97.69 96 GLN A O 1
ATOM 774 N N . LYS A 1 97 ? -8.110 -6.065 -8.095 1.00 98.06 97 LYS A N 1
ATOM 775 C CA . LYS A 1 97 ? -9.300 -5.327 -8.529 1.00 98.06 97 LYS A CA 1
ATOM 776 C C . LYS A 1 97 ? -8.969 -3.891 -8.942 1.00 98.06 97 LYS A C 1
ATOM 778 O O . LYS A 1 97 ? -9.480 -3.422 -9.958 1.00 98.06 97 LYS A O 1
ATOM 783 N N . LEU A 1 98 ? -8.106 -3.190 -8.202 1.00 98.38 98 LEU A N 1
ATOM 784 C CA . LEU A 1 98 ? -7.652 -1.846 -8.591 1.00 98.38 98 LEU A CA 1
ATOM 785 C C . LEU A 1 98 ? -6.898 -1.863 -9.929 1.00 98.38 98 LEU A C 1
ATOM 787 O O . LEU A 1 98 ? -7.121 -0.985 -10.766 1.00 98.38 98 LEU A O 1
ATOM 791 N N . HIS A 1 99 ? -6.047 -2.868 -10.146 1.00 98.31 99 HIS A N 1
ATOM 792 C CA . HIS A 1 99 ? -5.335 -3.082 -11.407 1.00 98.31 99 HIS A CA 1
ATOM 793 C C . HIS A 1 99 ? -6.284 -3.377 -12.563 1.00 98.31 99 HIS A C 1
ATOM 795 O O . HIS A 1 99 ? -6.217 -2.702 -13.587 1.00 98.31 99 HIS A O 1
ATOM 801 N N . PHE A 1 100 ? -7.232 -4.297 -12.373 1.00 97.88 100 PHE A N 1
ATOM 802 C CA . PHE A 1 100 ? -8.245 -4.634 -13.373 1.00 97.88 100 PHE A CA 1
ATOM 803 C C . PHE A 1 100 ? -9.033 -3.401 -13.845 1.00 97.88 100 PHE A C 1
ATOM 805 O O . PHE A 1 100 ? -9.330 -3.258 -15.030 1.00 97.88 100 PHE A O 1
ATOM 812 N N . HIS A 1 101 ? -9.329 -2.474 -12.930 1.00 98.12 101 HIS A N 1
ATOM 813 C CA . HIS A 1 101 ? -9.996 -1.206 -13.231 1.00 98.12 101 HIS A CA 1
ATOM 814 C C . HIS A 1 101 ? -9.050 -0.077 -13.687 1.00 98.12 101 HIS A C 1
ATOM 816 O O . HIS A 1 101 ? -9.503 1.058 -13.825 1.00 98.12 101 HIS A O 1
ATOM 822 N N . GLN A 1 102 ? -7.766 -0.364 -13.929 1.00 98.06 102 GLN A N 1
ATOM 823 C CA . GLN A 1 102 ? -6.736 0.595 -14.360 1.00 98.06 102 GLN A CA 1
ATOM 824 C C . GLN A 1 102 ? -6.569 1.795 -13.412 1.00 98.06 102 GLN A C 1
ATOM 826 O O . GLN A 1 102 ? -6.231 2.901 -13.834 1.00 98.06 102 GLN A O 1
ATOM 831 N N . LYS A 1 103 ? -6.818 1.583 -12.115 1.00 98.25 103 LYS A N 1
ATOM 832 C CA . LYS A 1 103 ? -6.690 2.612 -11.073 1.00 98.25 103 LYS A CA 1
ATOM 833 C C . LYS A 1 103 ? -5.395 2.485 -10.273 1.00 98.25 103 LYS A C 1
ATOM 835 O O . LYS A 1 103 ? -5.048 3.426 -9.570 1.00 98.25 103 LYS A O 1
ATOM 840 N N . LEU A 1 104 ? -4.691 1.355 -10.347 1.00 98.69 104 LEU A N 1
ATOM 841 C CA . LEU A 1 104 ? -3.536 1.076 -9.493 1.00 98.69 104 LEU A CA 1
ATOM 842 C C . LEU A 1 104 ? -2.239 1.726 -10.004 1.00 98.69 104 LEU A C 1
ATOM 844 O O . LEU A 1 104 ? -1.892 1.610 -11.176 1.00 98.69 104 LEU A O 1
ATOM 848 N N . LYS A 1 105 ? -1.480 2.328 -9.085 1.00 98.56 105 LYS A N 1
ATOM 849 C CA . LYS A 1 105 ? -0.035 2.576 -9.215 1.00 98.56 105 LYS A CA 1
ATOM 850 C C . LYS A 1 105 ? 0.696 1.990 -8.014 1.00 98.56 105 LYS A C 1
ATOM 852 O O . LYS A 1 105 ? 0.160 2.017 -6.909 1.00 98.56 105 LYS A O 1
ATOM 857 N N . LEU A 1 106 ? 1.922 1.518 -8.217 1.00 98.50 106 LEU A N 1
ATOM 858 C CA . LEU A 1 106 ? 2.756 0.932 -7.170 1.00 98.50 106 LEU A CA 1
ATOM 859 C C . LEU A 1 106 ? 4.107 1.645 -7.052 1.00 98.50 106 LEU A C 1
ATOM 861 O O . LEU A 1 106 ? 4.835 1.781 -8.033 1.00 98.50 106 LEU A O 1
ATOM 865 N N . THR A 1 107 ? 4.465 2.047 -5.836 1.00 98.50 107 THR A N 1
ATOM 866 C CA . THR A 1 107 ? 5.863 2.290 -5.450 1.00 98.50 107 THR A CA 1
ATOM 867 C C . THR A 1 107 ? 6.320 1.132 -4.577 1.00 98.50 107 THR A C 1
ATOM 869 O O . THR A 1 107 ? 5.671 0.837 -3.574 1.00 98.50 107 THR A O 1
ATOM 872 N N . LEU A 1 108 ? 7.427 0.484 -4.936 1.00 98.19 108 LEU A N 1
ATOM 873 C CA . LEU A 1 108 ? 8.034 -0.561 -4.113 1.00 98.19 108 LEU A CA 1
ATOM 874 C C . LEU A 1 108 ? 9.109 0.039 -3.210 1.00 98.19 108 LEU A C 1
ATOM 876 O O . LEU A 1 108 ? 9.930 0.831 -3.676 1.00 98.19 108 LEU A O 1
ATOM 880 N N . VAL A 1 109 ? 9.114 -0.354 -1.937 1.00 98.19 109 VAL A N 1
ATOM 881 C CA . VAL A 1 109 ? 10.136 0.050 -0.961 1.00 98.19 109 VAL A CA 1
ATOM 882 C C . VAL A 1 109 ? 10.726 -1.166 -0.252 1.00 98.19 109 VAL A C 1
ATOM 884 O O . VAL A 1 109 ? 9.997 -2.112 0.048 1.00 98.19 109 VAL A O 1
ATOM 887 N N . ASP A 1 110 ? 12.039 -1.161 0.001 1.00 96.50 110 ASP A N 1
ATOM 888 C CA . ASP A 1 110 ? 12.772 -2.286 0.627 1.00 96.50 110 ASP A CA 1
ATOM 889 C C . ASP A 1 110 ? 12.486 -3.648 -0.057 1.00 96.50 110 ASP A C 1
ATOM 891 O O . ASP A 1 110 ? 12.398 -4.715 0.559 1.00 96.50 110 ASP A O 1
ATOM 895 N N . GLN A 1 111 ? 12.248 -3.578 -1.367 1.00 93.94 111 GLN A N 1
ATOM 896 C CA . GLN A 1 111 ? 12.166 -4.673 -2.326 1.00 93.94 111 GLN A CA 1
ATOM 897 C C . GLN A 1 111 ? 12.247 -4.086 -3.734 1.00 93.94 111 GLN A C 1
ATOM 899 O O . GLN A 1 111 ? 11.780 -2.971 -3.976 1.00 93.94 111 GLN A O 1
ATOM 904 N N . ASN A 1 112 ? 12.774 -4.859 -4.679 1.00 92.44 112 ASN A N 1
ATOM 905 C CA . ASN A 1 112 ? 12.838 -4.456 -6.084 1.00 92.44 112 ASN A CA 1
ATOM 906 C C . ASN A 1 112 ? 12.075 -5.384 -7.044 1.00 92.44 112 ASN A C 1
ATOM 908 O O . ASN A 1 112 ? 11.937 -5.043 -8.216 1.00 92.44 112 ASN A O 1
ATOM 912 N N . ILE A 1 113 ? 11.534 -6.500 -6.550 1.00 92.44 113 ILE A N 1
ATOM 913 C CA . ILE A 1 113 ? 10.732 -7.460 -7.314 1.00 92.44 113 ILE A CA 1
ATOM 914 C C . ILE A 1 113 ? 9.447 -7.765 -6.543 1.00 92.44 113 ILE A C 1
ATOM 916 O O . ILE A 1 113 ? 9.478 -7.952 -5.326 1.00 92.44 113 ILE A O 1
ATOM 920 N N . LEU A 1 114 ? 8.325 -7.848 -7.261 1.00 94.50 114 LEU A N 1
ATOM 921 C CA . LEU A 1 114 ? 7.069 -8.347 -6.711 1.00 94.50 114 LEU A CA 1
ATOM 922 C C . LEU A 1 114 ? 7.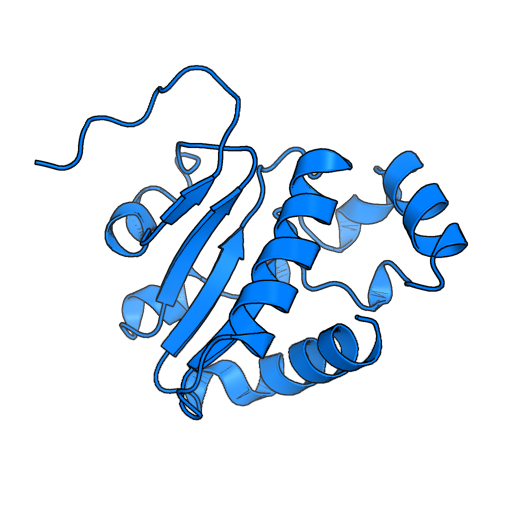100 -9.876 -6.542 1.00 94.50 114 LEU A C 1
ATOM 924 O O . LEU A 1 114 ? 7.604 -10.591 -7.413 1.00 94.50 114 LEU A O 1
ATOM 928 N N . PRO A 1 115 ? 6.515 -10.417 -5.461 1.00 91.88 115 PRO A N 1
ATOM 929 C CA . PRO A 1 115 ? 6.386 -11.860 -5.304 1.00 91.88 115 PRO A CA 1
ATOM 930 C C . PRO A 1 115 ? 5.503 -12.457 -6.406 1.00 91.88 115 PRO A C 1
ATOM 932 O O . PRO A 1 115 ? 4.657 -11.778 -6.983 1.00 91.88 115 PRO A O 1
ATOM 935 N N . LEU A 1 116 ? 5.631 -13.765 -6.652 1.00 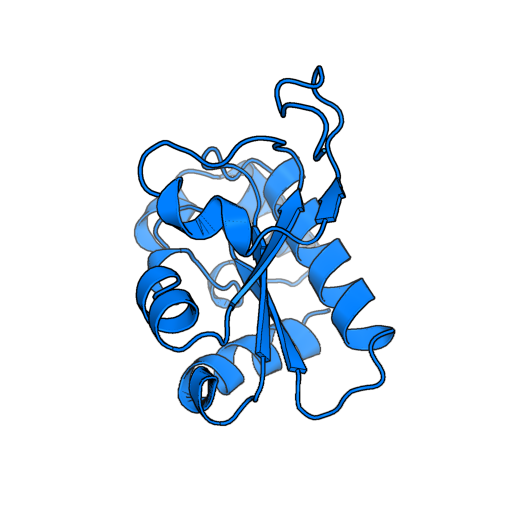91.25 116 LEU A N 1
ATOM 936 C CA . LEU A 1 116 ? 4.912 -14.463 -7.733 1.00 91.25 116 LEU A CA 1
ATOM 937 C C . LEU A 1 116 ? 3.393 -14.233 -7.727 1.00 91.25 116 LEU A C 1
ATOM 939 O O . LEU A 1 116 ? 2.779 -14.173 -8.788 1.00 91.25 116 LEU A O 1
ATOM 943 N N . LYS A 1 117 ? 2.786 -14.081 -6.545 1.00 91.88 117 LYS A N 1
ATOM 944 C CA . LYS A 1 117 ? 1.349 -13.800 -6.384 1.00 91.88 117 LYS A CA 1
ATOM 945 C C . LYS A 1 117 ? 0.918 -12.438 -6.956 1.00 91.88 117 LYS A C 1
ATOM 947 O O . LYS A 1 117 ? -0.255 -12.257 -7.256 1.00 91.88 117 LYS A O 1
ATOM 952 N N . ASP A 1 118 ? 1.862 -11.510 -7.090 1.00 95.44 118 ASP A N 1
ATOM 953 C CA . ASP A 1 118 ? 1.658 -10.124 -7.511 1.00 95.44 118 ASP A CA 1
ATOM 954 C C . ASP A 1 118 ? 2.348 -9.805 -8.843 1.00 95.44 118 ASP A C 1
ATOM 956 O O . ASP A 1 118 ? 2.312 -8.663 -9.284 1.00 95.44 118 ASP A O 1
ATOM 960 N N . VAL A 1 119 ? 2.928 -10.799 -9.525 1.00 94.38 119 VAL A N 1
ATOM 961 C CA . VAL A 1 119 ? 3.648 -10.598 -10.796 1.00 94.38 119 VAL A CA 1
ATOM 962 C C . VAL A 1 119 ? 2.782 -9.947 -11.884 1.00 94.38 119 VAL A C 1
ATOM 964 O O . VAL A 1 119 ? 3.298 -9.264 -12.762 1.00 94.38 119 VAL A O 1
ATOM 967 N N . SER A 1 120 ? 1.456 -10.122 -11.824 1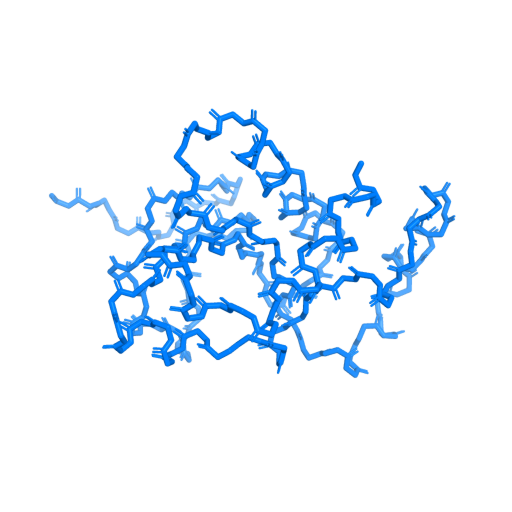.00 96.19 120 SER A N 1
ATOM 968 C CA . SER A 1 120 ? 0.512 -9.470 -12.739 1.00 96.19 120 SER A CA 1
ATOM 969 C C . SER A 1 120 ? 0.445 -7.952 -12.577 1.00 96.19 120 SER A C 1
ATOM 971 O O . SER A 1 120 ? -0.047 -7.297 -13.485 1.00 96.19 120 SER A O 1
ATOM 973 N N . LEU A 1 121 ? 0.926 -7.409 -11.454 1.00 97.50 121 LEU A N 1
ATOM 974 C CA . LEU A 1 121 ? 0.890 -5.984 -11.117 1.00 97.50 121 LEU A CA 1
ATOM 975 C C . LEU A 1 121 ? 2.179 -5.247 -11.514 1.00 97.50 121 LEU A C 1
ATOM 977 O O . LEU A 1 121 ? 2.340 -4.070 -11.193 1.00 97.50 121 LEU A O 1
ATOM 981 N N . GLU A 1 122 ? 3.129 -5.927 -12.160 1.00 96.12 122 GLU A N 1
ATOM 982 C CA . GLU A 1 122 ? 4.447 -5.373 -12.492 1.00 96.12 122 GLU A CA 1
ATOM 983 C C . GLU A 1 122 ? 4.349 -4.125 -13.390 1.00 96.12 122 GLU A C 1
ATOM 985 O O . GLU A 1 122 ? 5.134 -3.186 -13.247 1.00 96.12 122 GLU A O 1
ATOM 990 N N . ASP A 1 123 ? 3.340 -4.079 -14.264 1.00 96.31 123 ASP A N 1
ATOM 991 C CA . ASP A 1 123 ? 3.016 -2.942 -15.134 1.00 96.31 123 ASP A CA 1
ATOM 992 C C . ASP A 1 123 ? 2.505 -1.707 -14.369 1.00 96.31 123 ASP A C 1
ATOM 994 O O . ASP A 1 123 ? 2.551 -0.593 -14.891 1.00 96.31 123 ASP A O 1
ATOM 998 N N . CYS A 1 124 ? 2.065 -1.876 -13.120 1.00 97.88 124 CYS A N 1
ATOM 999 C CA . CYS A 1 124 ? 1.636 -0.782 -12.248 1.00 97.88 124 CYS A CA 1
ATOM 1000 C C . CYS A 1 124 ? 2.795 -0.127 -11.495 1.00 97.88 124 CYS A C 1
ATOM 1002 O O . CYS A 1 124 ? 2.602 0.923 -10.875 1.00 97.88 124 CYS A O 1
ATOM 1004 N N . VAL A 1 125 ? 3.978 -0.746 -11.479 1.00 97.62 125 VAL A N 1
ATOM 1005 C CA . VAL A 1 125 ? 5.113 -0.271 -10.685 1.00 97.62 125 VAL A CA 1
ATOM 1006 C C . VAL A 1 125 ? 5.746 0.948 -11.348 1.00 97.62 125 VAL A C 1
ATOM 1008 O O . VAL A 1 125 ? 6.435 0.844 -12.361 1.00 97.62 125 VAL A O 1
ATOM 1011 N N . VAL A 1 126 ? 5.554 2.108 -10.725 1.00 97.19 126 VAL A N 1
ATOM 1012 C CA . VAL A 1 126 ? 6.032 3.411 -11.205 1.00 97.19 126 VAL A CA 1
ATOM 1013 C C . VAL A 1 126 ? 7.335 3.866 -10.550 1.00 97.19 126 VAL A C 1
ATOM 1015 O O . VAL A 1 126 ? 8.010 4.737 -11.091 1.00 97.19 126 VAL A O 1
ATOM 1018 N N . SER A 1 127 ? 7.698 3.305 -9.394 1.00 96.88 127 SER A N 1
ATOM 1019 C CA . SER A 1 127 ? 8.930 3.644 -8.673 1.00 96.88 127 SER A CA 1
ATOM 1020 C C . SER A 1 127 ? 9.407 2.477 -7.808 1.00 96.88 127 SER A C 1
ATOM 1022 O O . SER A 1 127 ? 8.600 1.673 -7.337 1.00 96.88 127 SER A O 1
ATOM 1024 N N . VAL A 1 128 ? 10.720 2.389 -7.601 1.00 97.00 128 VAL A N 1
ATOM 1025 C CA . VAL A 1 128 ? 11.372 1.406 -6.729 1.00 97.00 128 VAL A CA 1
ATOM 1026 C C . VAL A 1 128 ? 12.447 2.118 -5.916 1.00 97.00 128 VAL A C 1
ATOM 1028 O O . VAL A 1 128 ? 13.345 2.737 -6.488 1.00 97.00 128 VAL A O 1
ATOM 1031 N N . ILE A 1 129 ? 12.365 2.006 -4.592 1.00 96.44 129 ILE A N 1
ATOM 1032 C CA . ILE A 1 129 ? 13.339 2.542 -3.638 1.00 96.44 129 ILE A CA 1
ATOM 1033 C C . ILE A 1 129 ? 13.835 1.371 -2.792 1.00 96.44 129 ILE A C 1
ATOM 1035 O O . ILE A 1 129 ? 13.179 0.933 -1.851 1.00 96.44 129 ILE A O 1
ATOM 1039 N N . ASP A 1 130 ? 14.992 0.832 -3.153 1.00 95.56 130 ASP A N 1
ATOM 1040 C CA . ASP A 1 130 ? 15.529 -0.373 -2.534 1.00 95.56 130 ASP A CA 1
ATOM 1041 C C . ASP A 1 130 ? 17.049 -0.280 -2.369 1.00 95.56 130 ASP A C 1
ATOM 1043 O O . ASP A 1 130 ? 17.742 0.365 -3.161 1.00 95.56 130 AS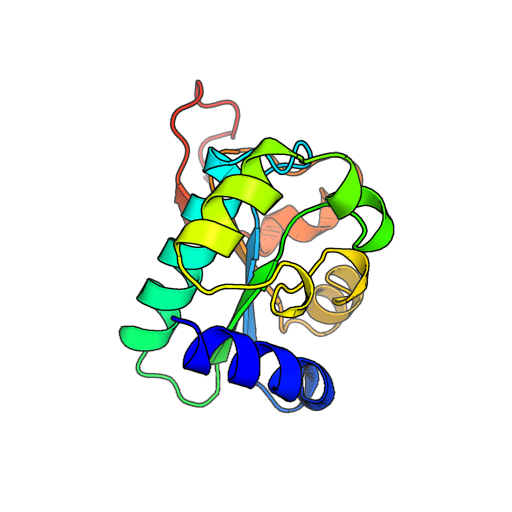P A O 1
ATOM 1047 N N . HIS A 1 131 ? 17.556 -0.920 -1.318 1.00 91.38 131 HIS A N 1
ATOM 1048 C CA . HIS A 1 131 ? 18.973 -0.950 -0.939 1.00 91.38 131 HIS A CA 1
ATOM 1049 C C . HIS A 1 131 ? 19.624 -2.318 -1.168 1.00 91.38 131 HIS A C 1
ATOM 1051 O O . HIS A 1 131 ? 20.841 -2.455 -1.025 1.00 91.38 131 HIS A O 1
ATOM 1057 N N . ARG A 1 132 ? 18.838 -3.329 -1.552 1.00 88.00 132 ARG A N 1
ATOM 1058 C CA . ARG A 1 132 ? 19.326 -4.669 -1.895 1.00 88.00 132 ARG A CA 1
ATOM 1059 C C . ARG A 1 132 ? 19.961 -4.671 -3.292 1.00 88.00 132 ARG A C 1
ATOM 1061 O O . ARG A 1 132 ? 19.752 -3.739 -4.076 1.00 88.00 132 ARG A O 1
ATOM 1068 N N . PRO A 1 133 ? 20.753 -5.703 -3.640 1.00 88.81 133 PRO A N 1
ATOM 1069 C CA . PRO A 1 133 ? 21.249 -5.870 -5.001 1.00 88.81 133 PRO A CA 1
ATOM 1070 C C . PRO A 1 133 ? 20.107 -5.790 -6.015 1.00 88.81 133 PRO A C 1
ATOM 1072 O O . PRO A 1 133 ? 19.034 -6.342 -5.790 1.00 88.81 133 PRO A O 1
ATOM 1075 N N . ARG A 1 134 ? 20.335 -5.097 -7.135 1.00 83.31 134 ARG A N 1
ATOM 1076 C CA . ARG A 1 134 ? 19.322 -4.956 -8.185 1.00 83.31 134 ARG A CA 1
ATOM 1077 C C . ARG A 1 134 ? 19.043 -6.313 -8.822 1.00 83.31 134 ARG A C 1
ATOM 1079 O O . ARG A 1 134 ? 19.887 -6.831 -9.549 1.00 83.31 134 ARG A O 1
ATOM 1086 N N . GLU A 1 135 ? 17.855 -6.847 -8.575 1.00 83.94 135 GLU A N 1
ATOM 1087 C CA . GLU A 1 135 ? 17.364 -8.065 -9.231 1.00 83.94 135 GLU A CA 1
ATOM 1088 C C . GLU A 1 135 ? 16.387 -7.726 -10.368 1.00 83.94 135 GLU A C 1
ATOM 1090 O O . GLU A 1 135 ? 16.237 -8.498 -11.317 1.00 83.94 135 GLU A O 1
ATOM 1095 N N . ARG A 1 136 ? 15.756 -6.542 -10.313 1.00 81.25 136 ARG A N 1
ATOM 1096 C CA . ARG A 1 136 ? 14.839 -6.058 -11.350 1.00 81.25 136 ARG A CA 1
ATOM 1097 C C . ARG A 1 136 ? 15.579 -5.822 -12.679 1.00 81.25 136 ARG A C 1
ATOM 1099 O O . ARG A 1 136 ? 16.573 -5.088 -12.681 1.00 81.25 136 ARG A O 1
ATOM 1106 N N . PRO A 1 137 ? 15.100 -6.377 -13.809 1.00 75.81 137 PRO A N 1
ATOM 1107 C CA . PRO A 1 137 ? 15.649 -6.070 -15.126 1.00 75.81 137 PRO A CA 1
ATOM 1108 C C . PRO A 1 137 ? 15.516 -4.576 -15.435 1.00 75.81 137 PRO A C 1
ATOM 1110 O O . PRO A 1 137 ? 14.516 -3.959 -15.068 1.00 75.81 137 PRO A O 1
ATOM 1113 N N . GLU A 1 138 ? 16.492 -3.995 -16.136 1.00 68.44 138 GLU A N 1
ATOM 1114 C CA . GLU A 1 138 ? 16.354 -2.623 -16.630 1.00 68.44 138 GLU A CA 1
ATOM 1115 C C . GLU A 1 138 ? 15.116 -2.536 -17.532 1.00 68.44 138 GLU A C 1
ATOM 1117 O O . GLU A 1 138 ? 14.979 -3.282 -18.506 1.00 68.44 138 GLU A O 1
ATOM 1122 N N . SER A 1 139 ? 14.192 -1.644 -17.179 1.00 61.31 139 SER A N 1
ATOM 1123 C CA . SER A 1 139 ? 13.051 -1.300 -18.020 1.00 61.31 139 SER A CA 1
ATOM 1124 C C . SER A 1 139 ? 13.579 -0.760 -19.352 1.00 61.31 139 SER A C 1
ATOM 1126 O O . SER A 1 139 ? 14.279 0.253 -19.362 1.00 61.31 139 SER A O 1
ATOM 1128 N N . ARG A 1 140 ? 13.298 -1.489 -20.440 1.00 41.59 140 ARG A N 1
ATOM 1129 C CA . ARG A 1 140 ? 13.626 -1.095 -21.818 1.00 41.59 140 ARG A CA 1
ATOM 1130 C C . ARG A 1 140 ? 12.868 0.151 -22.252 1.00 41.59 140 ARG A C 1
ATOM 1132 O O . ARG A 1 140 ? 11.691 0.279 -21.849 1.00 41.59 140 ARG A O 1
#

InterPro domains:
  IPR038763 DHH phosphoesterase superfamily [SSF64182] (22-135)

Sequence (140 aa):
MESYLVQAQEDLAHLFDYKTVHVVLGNESADLDSVISSLVEAFYLSRTNKADDVLIIPVINICRRDVHLRKTLHHVLKQQGTLCDDLIYRDDVDLQKLHFHQKLKLTLVDQNILPLKDVSLEDCVVSVIDHRPRERPESR

pLDDT: mean 93.77, std 7.04, range [41.59, 98.69]

Foldseek 3Di:
DLVLLQVLLVCLVVLVVAQAEEEEAEDQVLAPQRQVQLVVVQVVCVVPDPDPRYHGAYEREYPLVCVVVHVVNQVVCVVVVHHSVSHHYPVSDDQVVCVVVVRYAYEYEQDQDDPPVCNVCPVRYPYYHHDDPHPDDPDD

Organism: Octopus bimaculoides (NCBI:txid37653)